Protein AF-A0A968T9G5-F1 (afdb_monomer_lite)

pLDDT: mean 83.67, std 17.5, range [43.28, 98.25]

Structure (mmCIF, N/CA/C/O backbone):
data_AF-A0A968T9G5-F1
#
_entry.id   AF-A0A968T9G5-F1
#
loop_
_atom_site.group_PDB
_atom_site.id
_atom_site.type_symbol
_atom_site.label_atom_id
_atom_site.label_alt_id
_atom_site.label_comp_id
_atom_site.label_asym_id
_atom_site.label_entity_id
_atom_site.label_seq_id
_atom_site.pdbx_PDB_ins_code
_atom_site.Cartn_x
_atom_site.Cartn_y
_atom_site.Cartn_z
_atom_site.occupancy
_atom_site.B_iso_or_equiv
_atom_site.auth_seq_id
_atom_site.auth_comp_id
_atom_site.auth_asym_id
_atom_site.auth_atom_id
_atom_site.pdbx_PDB_model_num
ATOM 1 N N . MET A 1 1 ? 31.216 -25.932 51.583 1.00 61.50 1 MET A N 1
ATOM 2 C CA . MET A 1 1 ? 31.352 -24.592 50.953 1.00 61.50 1 MET A CA 1
ATOM 3 C C . MET A 1 1 ? 31.896 -24.609 49.520 1.00 61.50 1 MET A C 1
ATOM 5 O O . MET A 1 1 ? 31.440 -23.797 48.732 1.00 61.50 1 MET A O 1
ATOM 9 N N . ARG A 1 2 ? 32.797 -25.528 49.129 1.00 58.19 2 ARG A N 1
ATOM 10 C CA . ARG A 1 2 ? 33.370 -25.576 47.761 1.00 58.19 2 ARG A CA 1
ATOM 11 C C . ARG A 1 2 ? 32.386 -25.960 46.633 1.00 58.19 2 ARG A C 1
ATOM 13 O O . ARG A 1 2 ? 32.522 -25.455 45.526 1.00 58.19 2 ARG A O 1
ATOM 20 N N . VAL A 1 3 ? 31.376 -26.788 46.921 1.00 61.47 3 VAL A N 1
ATOM 21 C CA . VAL A 1 3 ? 30.343 -27.215 45.944 1.00 61.47 3 VAL A CA 1
ATOM 22 C C . VAL A 1 3 ? 29.264 -26.140 45.723 1.00 61.47 3 VAL A C 1
ATOM 24 O O . VAL A 1 3 ? 28.768 -25.956 44.620 1.00 61.47 3 VAL A O 1
ATOM 27 N N . LEU A 1 4 ? 28.941 -25.360 46.760 1.00 62.81 4 LEU A N 1
ATOM 28 C CA . LEU A 1 4 ? 27.960 -24.270 46.660 1.00 62.81 4 LEU A CA 1
ATOM 29 C C . LEU A 1 4 ? 28.522 -23.074 45.869 1.00 62.81 4 LEU A C 1
ATOM 31 O O . LEU A 1 4 ? 27.811 -22.450 45.088 1.00 62.81 4 LEU A O 1
ATOM 35 N N . LEU A 1 5 ? 29.824 -22.805 46.026 1.00 65.44 5 LEU A N 1
ATOM 36 C CA . LEU A 1 5 ? 30.543 -21.765 45.286 1.00 65.44 5 LEU A CA 1
ATOM 37 C C . LEU A 1 5 ? 30.625 -22.081 43.782 1.00 65.44 5 LEU A C 1
ATOM 39 O O . LEU A 1 5 ? 30.511 -21.183 42.958 1.00 65.44 5 LEU A O 1
ATOM 43 N N . THR A 1 6 ? 30.779 -23.356 43.415 1.00 71.06 6 THR A N 1
ATOM 44 C CA . THR A 1 6 ? 30.863 -23.784 42.009 1.00 71.06 6 THR A CA 1
ATOM 45 C C . THR A 1 6 ? 29.510 -23.719 41.296 1.00 71.06 6 THR A C 1
ATOM 47 O O . THR A 1 6 ? 29.459 -23.260 40.159 1.00 71.06 6 THR A O 1
ATOM 50 N N . ILE A 1 7 ? 28.404 -24.058 41.966 1.00 72.19 7 ILE A N 1
ATOM 51 C CA . ILE A 1 7 ? 27.045 -23.908 41.405 1.00 72.19 7 ILE A CA 1
ATOM 52 C C . ILE A 1 7 ? 26.693 -22.427 41.183 1.00 72.19 7 ILE A C 1
ATOM 54 O O . ILE A 1 7 ? 26.119 -22.075 40.155 1.00 72.19 7 ILE A O 1
ATOM 58 N N . PHE A 1 8 ? 27.092 -21.545 42.104 1.00 70.88 8 PHE A N 1
ATOM 59 C CA . PHE A 1 8 ? 26.857 -20.102 41.990 1.00 70.88 8 PHE A CA 1
ATOM 60 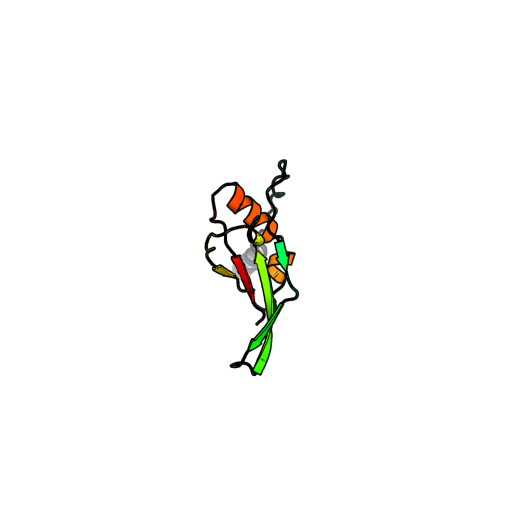C C . PHE A 1 8 ? 27.634 -19.463 40.822 1.00 70.88 8 PHE A C 1
ATOM 62 O O . PHE A 1 8 ? 27.105 -18.608 40.116 1.00 70.88 8 PHE A O 1
ATOM 69 N N . ILE A 1 9 ? 28.860 -19.930 40.556 1.00 70.75 9 ILE A N 1
ATOM 70 C CA . ILE A 1 9 ? 29.678 -19.482 39.415 1.00 70.75 9 ILE A CA 1
ATOM 71 C C . ILE A 1 9 ? 29.090 -19.961 38.073 1.00 70.75 9 ILE A C 1
ATOM 73 O O . ILE A 1 9 ? 29.102 -19.213 37.094 1.00 70.75 9 ILE A O 1
ATOM 77 N N . ILE A 1 10 ? 28.514 -21.167 38.013 1.00 71.19 10 ILE A N 1
ATOM 78 C CA . ILE A 1 10 ? 27.847 -21.683 36.802 1.00 71.19 10 ILE A CA 1
ATOM 79 C C . ILE A 1 10 ? 26.554 -20.898 36.505 1.00 71.19 10 ILE A C 1
ATOM 81 O O . ILE A 1 10 ? 26.306 -20.522 35.363 1.00 71.19 10 ILE A O 1
ATOM 85 N N . LEU A 1 11 ? 25.768 -20.555 37.530 1.00 67.38 11 LEU A N 1
ATOM 86 C CA . LEU A 1 11 ? 24.556 -19.735 37.379 1.00 67.38 11 LEU A CA 1
ATOM 87 C C . LEU A 1 11 ? 24.854 -18.302 36.908 1.0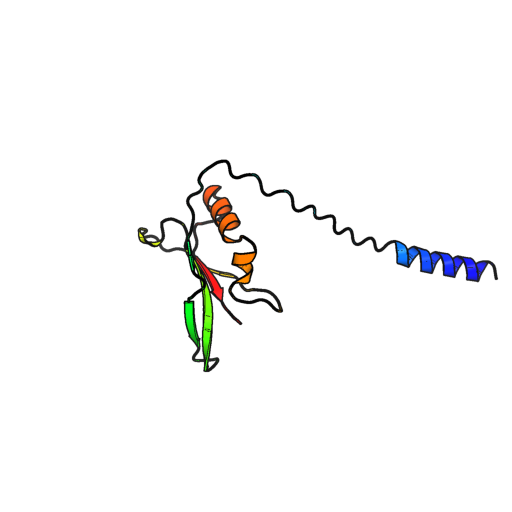0 67.38 11 LEU A C 1
ATOM 89 O O . LEU A 1 11 ? 24.125 -17.761 36.078 1.00 67.38 11 LEU A O 1
ATOM 93 N N . ILE A 1 12 ? 25.944 -17.703 37.396 1.00 67.75 12 ILE A N 1
ATOM 94 C CA . ILE A 1 12 ? 26.390 -16.367 36.981 1.00 67.75 12 ILE A CA 1
ATOM 95 C C . ILE A 1 12 ? 26.940 -16.379 35.551 1.00 67.75 12 ILE A C 1
ATOM 97 O O . ILE A 1 12 ? 26.646 -15.472 34.779 1.00 67.75 12 ILE A O 1
ATOM 101 N N . THR A 1 13 ? 27.685 -17.411 35.154 1.00 63.81 13 THR A N 1
ATOM 102 C CA . THR A 1 13 ? 28.208 -17.515 33.780 1.00 63.81 13 THR A CA 1
ATOM 103 C C . THR A 1 13 ? 27.105 -17.782 32.754 1.00 63.81 13 THR A C 1
ATOM 105 O O . THR A 1 13 ? 27.145 -17.192 31.677 1.00 63.81 13 THR A O 1
ATOM 108 N N . CYS A 1 14 ? 26.055 -18.540 33.093 1.00 57.25 14 CYS A N 1
ATOM 109 C CA . CYS A 1 14 ? 24.874 -18.689 32.230 1.00 57.25 14 CYS A CA 1
ATOM 110 C C . CYS A 1 14 ? 24.126 -17.365 31.969 1.00 57.25 14 CYS A C 1
ATOM 112 O O . CYS A 1 14 ? 23.527 -17.219 30.905 1.00 57.25 14 CYS A O 1
ATOM 114 N N . LEU A 1 15 ? 24.191 -16.385 32.879 1.00 59.53 15 LEU A N 1
ATOM 115 C CA . LEU A 1 15 ? 23.585 -15.059 32.684 1.00 59.53 15 LEU A CA 1
ATOM 116 C C . LEU A 1 15 ? 24.405 -14.144 31.754 1.00 59.53 15 LEU A C 1
ATOM 118 O O . LEU A 1 15 ? 23.833 -13.242 31.147 1.00 59.53 15 LEU A O 1
ATOM 122 N N . PHE A 1 16 ? 25.708 -14.395 31.574 1.00 56.84 16 PHE A N 1
ATOM 123 C CA . PHE A 1 16 ? 26.576 -13.607 30.683 1.00 56.84 16 PHE A CA 1
ATOM 124 C C . PHE A 1 16 ? 26.621 -14.107 29.228 1.00 56.84 16 PHE A C 1
ATOM 126 O O . PHE A 1 16 ? 27.124 -13.393 28.365 1.00 56.84 16 PHE A O 1
ATOM 133 N N . PHE A 1 17 ? 26.076 -15.291 28.921 1.00 54.38 17 PHE A N 1
ATOM 134 C CA . PHE A 1 17 ? 26.060 -15.838 27.553 1.00 54.38 17 PHE A CA 1
ATOM 135 C C . PHE A 1 17 ? 24.794 -15.537 26.747 1.00 54.38 17 PHE A C 1
ATOM 137 O O . PHE A 1 17 ? 24.689 -15.980 25.604 1.00 54.38 17 PHE A O 1
ATOM 144 N N . THR A 1 18 ? 23.870 -14.712 27.247 1.00 54.62 18 THR A N 1
ATOM 145 C CA . THR A 1 18 ? 22.860 -14.107 26.360 1.00 54.62 18 THR A CA 1
ATOM 146 C C . THR A 1 18 ? 23.448 -12.895 25.636 1.00 54.62 18 THR A C 1
ATOM 148 O O . THR A 1 18 ? 22.956 -11.774 25.729 1.00 54.62 18 THR A O 1
ATOM 151 N N . SER A 1 19 ? 24.507 -13.137 24.855 1.00 47.22 19 SER A N 1
ATOM 152 C CA . SER A 1 19 ? 24.804 -12.290 23.703 1.00 47.22 19 SER A CA 1
ATOM 153 C C . SER A 1 19 ? 23.693 -12.536 22.691 1.00 47.22 19 SER A C 1
ATOM 155 O O . SER A 1 19 ? 23.773 -13.421 21.840 1.00 47.22 19 SER A O 1
ATOM 157 N N . CYS A 1 20 ? 22.599 -11.790 22.824 1.00 51.22 20 CYS A N 1
ATOM 158 C CA . CYS A 1 20 ? 21.683 -11.598 21.715 1.00 51.22 20 CYS A CA 1
ATOM 159 C C . CYS A 1 20 ? 22.471 -10.778 20.687 1.00 51.22 20 CYS A C 1
ATOM 161 O O . CYS A 1 20 ? 22.503 -9.551 20.777 1.00 51.22 20 CYS A O 1
ATOM 163 N N . ASN A 1 21 ? 23.187 -11.456 19.781 1.00 47.78 21 ASN A N 1
ATOM 164 C CA . ASN A 1 21 ? 23.884 -10.812 18.672 1.00 47.78 21 ASN A CA 1
ATOM 165 C C . ASN A 1 21 ? 22.850 -10.058 17.835 1.00 47.78 21 ASN A C 1
ATOM 167 O O . ASN A 1 21 ? 22.214 -10.617 16.945 1.00 47.78 21 ASN A O 1
ATOM 171 N N . LYS A 1 22 ? 22.700 -8.765 18.116 1.00 50.38 22 LYS A N 1
ATOM 172 C CA . LYS A 1 22 ? 22.173 -7.790 17.167 1.00 50.38 22 LYS A CA 1
ATOM 173 C C . LYS A 1 22 ? 23.314 -7.382 16.245 1.00 50.38 22 LYS A C 1
ATOM 175 O O . LYS A 1 22 ? 23.745 -6.239 16.258 1.00 50.38 22 LYS A O 1
ATOM 180 N N . ASP A 1 23 ? 23.783 -8.341 15.461 1.00 49.72 23 ASP A N 1
ATOM 181 C CA . ASP A 1 23 ? 24.661 -8.089 14.323 1.00 49.72 23 ASP A CA 1
ATOM 182 C C . ASP A 1 23 ? 23.948 -8.510 13.038 1.00 49.72 23 ASP A C 1
ATOM 184 O O . ASP A 1 23 ? 24.527 -9.136 12.153 1.00 49.72 23 ASP A O 1
ATOM 188 N N . GLU A 1 24 ? 22.674 -8.141 12.899 1.00 45.81 24 GLU A N 1
ATOM 189 C CA . GLU A 1 24 ? 22.143 -7.931 11.559 1.00 45.81 24 GLU A CA 1
ATOM 190 C C . GLU A 1 24 ? 22.723 -6.602 11.087 1.00 45.81 24 GLU A C 1
ATOM 192 O O . GLU A 1 24 ? 22.150 -5.528 11.267 1.00 45.81 24 GLU A O 1
ATOM 197 N N . LYS A 1 25 ? 23.948 -6.661 10.554 1.00 43.28 25 LYS A N 1
ATOM 198 C CA . LYS A 1 25 ? 24.444 -5.581 9.713 1.00 43.28 25 LYS A CA 1
ATOM 199 C C . LYS A 1 25 ? 23.418 -5.452 8.605 1.00 43.28 25 LYS A C 1
ATOM 201 O O . LYS A 1 25 ? 23.343 -6.332 7.752 1.00 43.28 25 LYS A O 1
ATOM 206 N N . GLN A 1 26 ? 22.633 -4.381 8.647 1.00 46.91 26 GLN A N 1
ATOM 207 C CA . GLN A 1 26 ? 21.852 -3.936 7.512 1.00 46.91 26 GLN A CA 1
ATOM 208 C C . GLN A 1 26 ? 22.846 -3.832 6.362 1.00 46.91 26 GLN A C 1
ATOM 210 O O . GLN A 1 26 ? 23.687 -2.930 6.329 1.00 46.91 26 GLN A O 1
ATOM 215 N N . LEU A 1 27 ? 22.847 -4.851 5.503 1.00 49.84 27 LEU A N 1
ATOM 216 C CA . LEU A 1 27 ? 23.659 -4.844 4.305 1.00 49.84 27 LEU A CA 1
ATOM 217 C C . LEU A 1 27 ? 23.286 -3.541 3.604 1.00 49.84 27 LEU A C 1
ATOM 219 O O . LEU A 1 27 ? 22.087 -3.288 3.442 1.00 49.84 27 LEU A O 1
ATOM 223 N N . PRO A 1 28 ? 24.256 -2.671 3.275 1.00 54.03 28 PRO A N 1
ATOM 224 C CA . PRO A 1 28 ? 23.933 -1.471 2.533 1.00 54.03 28 PRO A CA 1
ATOM 225 C C . PRO A 1 28 ? 23.183 -1.937 1.293 1.00 54.03 28 PRO A C 1
ATOM 227 O O . PRO A 1 28 ? 23.694 -2.759 0.527 1.00 54.03 28 PRO A O 1
ATOM 230 N N . PHE A 1 29 ? 21.927 -1.502 1.166 1.00 55.06 29 PHE A N 1
ATOM 231 C CA . PHE A 1 29 ? 21.130 -1.838 0.001 1.00 55.06 29 PHE A CA 1
ATOM 232 C C . PHE A 1 29 ? 21.961 -1.464 -1.224 1.00 55.06 29 PHE A C 1
ATOM 234 O O . PHE A 1 29 ? 22.444 -0.327 -1.258 1.00 55.06 29 PHE A O 1
ATOM 241 N N . PRO A 1 30 ? 22.149 -2.376 -2.194 1.00 58.25 30 PRO A N 1
ATOM 242 C CA . PRO A 1 30 ? 23.005 -2.116 -3.340 1.00 58.25 30 PRO A CA 1
ATOM 243 C C . PRO A 1 30 ? 22.654 -0.757 -3.952 1.00 58.25 30 PRO A C 1
ATOM 245 O O . PRO A 1 30 ? 21.473 -0.447 -4.160 1.00 58.25 30 PRO A O 1
ATOM 248 N N . GLU A 1 31 ? 23.674 0.081 -4.156 1.00 54.59 31 GLU A N 1
ATOM 249 C CA . GLU A 1 31 ? 23.504 1.374 -4.811 1.00 54.59 31 GLU A CA 1
ATOM 250 C C . GLU A 1 31 ? 22.875 1.144 -6.184 1.00 54.59 31 GLU A C 1
ATOM 252 O O . GLU A 1 31 ? 23.341 0.339 -6.994 1.00 54.59 31 GLU A O 1
ATOM 257 N N . LEU A 1 32 ? 21.753 1.819 -6.412 1.00 55.88 32 LEU A N 1
ATOM 258 C CA . LEU A 1 32 ? 20.943 1.634 -7.598 1.00 55.88 32 LEU A CA 1
ATOM 259 C C . LEU A 1 32 ? 21.610 2.353 -8.781 1.00 55.88 32 LEU A C 1
ATOM 261 O O . LEU A 1 32 ? 21.474 3.564 -8.909 1.00 55.88 32 LEU A O 1
ATOM 265 N N . ASN A 1 33 ? 22.324 1.630 -9.651 1.00 53.28 33 ASN A N 1
ATOM 266 C CA . ASN A 1 33 ? 23.002 2.231 -10.814 1.00 53.28 33 ASN A CA 1
ATOM 267 C C . ASN A 1 33 ? 22.135 2.334 -12.090 1.00 53.28 33 ASN A C 1
ATOM 269 O O . ASN A 1 33 ? 22.662 2.597 -13.170 1.00 53.28 33 ASN A O 1
ATOM 273 N N . GLN A 1 34 ? 20.813 2.167 -11.982 1.00 58.72 34 GLN A N 1
ATOM 274 C CA . GLN A 1 34 ? 19.867 2.359 -13.088 1.00 58.72 34 GLN A CA 1
ATOM 275 C C . GLN A 1 34 ? 18.615 3.099 -12.614 1.00 58.72 34 GLN A C 1
ATOM 277 O O . GLN A 1 34 ? 18.115 2.845 -11.521 1.00 58.72 34 GLN A O 1
ATOM 282 N N . SER A 1 35 ? 18.082 3.991 -13.452 1.00 71.81 35 SER A N 1
ATOM 283 C CA . SER A 1 35 ? 16.788 4.639 -13.226 1.00 71.81 35 SER A CA 1
ATOM 284 C C . SER A 1 35 ? 15.668 3.597 -13.328 1.00 71.81 35 SER A C 1
ATOM 286 O O . SER A 1 35 ? 15.170 3.321 -14.422 1.00 71.81 35 SER A O 1
ATOM 288 N N . ILE A 1 36 ? 15.306 2.972 -12.207 1.00 74.06 36 ILE A N 1
ATOM 289 C CA . ILE A 1 36 ? 14.175 2.043 -12.154 1.00 74.06 36 ILE A CA 1
ATOM 290 C C . ILE A 1 36 ? 12.879 2.838 -12.375 1.00 74.06 36 ILE A C 1
ATOM 292 O O . ILE A 1 36 ? 12.709 3.882 -11.744 1.00 74.06 36 ILE A O 1
ATOM 296 N N . PRO A 1 37 ? 11.958 2.364 -13.235 1.00 79.62 37 PRO A N 1
ATOM 297 C CA . PRO A 1 37 ? 10.629 2.951 -13.351 1.00 79.62 37 PRO A CA 1
ATOM 298 C C . PRO A 1 37 ? 9.931 2.973 -11.986 1.00 79.62 37 PRO A C 1
ATOM 300 O O . PRO A 1 37 ? 9.721 1.926 -11.374 1.00 79.62 37 PRO A O 1
ATOM 303 N N . GLU A 1 38 ? 9.598 4.165 -11.499 1.00 85.88 38 GLU A N 1
ATOM 304 C CA . GLU A 1 38 ? 9.150 4.354 -10.121 1.00 85.88 38 GLU A CA 1
ATOM 305 C C . GLU A 1 38 ? 7.620 4.372 -10.026 1.00 85.88 38 GLU A C 1
ATOM 307 O O . GLU A 1 38 ? 6.941 5.129 -10.724 1.00 85.88 38 GLU A O 1
ATOM 312 N N . GLY A 1 39 ? 7.061 3.516 -9.169 1.00 87.69 39 GLY A N 1
ATOM 313 C CA . GLY A 1 39 ? 5.673 3.639 -8.732 1.00 87.69 39 GLY A CA 1
ATOM 314 C C . GLY A 1 39 ? 5.445 4.875 -7.856 1.00 87.69 39 GLY A C 1
ATOM 315 O O . GLY A 1 39 ? 6.378 5.442 -7.293 1.00 87.69 39 GLY A O 1
ATOM 316 N N . THR A 1 40 ? 4.191 5.294 -7.721 1.00 93.44 40 THR A N 1
ATOM 317 C CA . THR A 1 40 ? 3.796 6.444 -6.892 1.00 93.44 40 THR A CA 1
ATOM 318 C C . THR A 1 40 ? 3.154 5.969 -5.598 1.00 93.44 40 THR A C 1
ATOM 320 O O . THR A 1 40 ? 2.455 4.960 -5.581 1.00 93.44 40 THR A O 1
ATOM 323 N N . THR A 1 41 ? 3.375 6.704 -4.510 1.00 93.19 41 THR A N 1
ATOM 324 C CA . THR A 1 41 ? 2.741 6.434 -3.218 1.00 93.19 41 THR A CA 1
ATOM 325 C C . THR A 1 41 ? 1.907 7.632 -2.778 1.00 93.19 41 THR A C 1
ATOM 327 O O . THR A 1 41 ? 2.390 8.760 -2.826 1.00 93.19 41 THR A O 1
ATOM 330 N N . ASP A 1 42 ? 0.682 7.387 -2.320 1.00 94.69 42 ASP A N 1
ATOM 331 C CA . ASP A 1 42 ? -0.222 8.395 -1.757 1.00 94.69 42 ASP A CA 1
ATOM 332 C C . ASP A 1 42 ? -0.648 7.975 -0.345 1.00 94.69 42 ASP A C 1
ATOM 334 O O . ASP A 1 42 ? -1.112 6.856 -0.133 1.00 94.69 42 ASP A O 1
ATOM 338 N N . THR A 1 43 ? -0.462 8.867 0.628 1.00 91.62 43 THR A N 1
ATOM 339 C CA . THR A 1 43 ? -0.758 8.659 2.056 1.00 91.62 43 THR A CA 1
ATOM 340 C C . THR A 1 43 ? -1.965 9.454 2.545 1.00 91.62 43 THR A C 1
ATOM 342 O O . THR A 1 43 ? -2.300 9.395 3.725 1.00 91.62 43 THR A O 1
ATOM 345 N N . THR A 1 44 ? -2.607 10.237 1.682 1.00 91.38 44 THR A N 1
ATOM 346 C CA . THR A 1 44 ? -3.615 11.229 2.094 1.00 91.38 44 THR A CA 1
ATOM 347 C C . THR A 1 44 ? -5.043 10.691 2.082 1.00 91.38 44 THR A C 1
ATOM 349 O O . THR A 1 44 ? -5.985 11.393 2.453 1.00 91.38 44 THR A O 1
ATOM 352 N N . GLN A 1 45 ? -5.213 9.434 1.682 1.00 95.00 45 GLN A N 1
ATOM 353 C CA . GLN A 1 45 ? -6.518 8.873 1.393 1.00 95.00 45 GLN A CA 1
ATOM 354 C C . GLN A 1 45 ? -7.271 8.437 2.649 1.00 95.00 45 GLN A C 1
ATOM 356 O O . GLN A 1 45 ? -6.692 8.069 3.676 1.00 95.00 45 GLN A O 1
ATOM 361 N N . SER A 1 46 ? -8.601 8.482 2.564 1.00 97.00 46 SER A N 1
ATOM 362 C CA . SER A 1 46 ? -9.490 7.994 3.616 1.00 97.00 46 SER A CA 1
ATOM 363 C C . SER A 1 46 ? -10.824 7.503 3.060 1.00 97.00 46 SER A C 1
ATOM 365 O O . SER A 1 46 ? -11.283 7.949 2.009 1.00 97.00 46 SER A O 1
ATOM 367 N N . ILE A 1 47 ? -11.457 6.579 3.782 1.00 96.62 47 ILE A N 1
ATOM 368 C CA . ILE A 1 47 ? -12.794 6.058 3.485 1.00 96.62 47 ILE A CA 1
ATOM 369 C C . ILE A 1 47 ? -13.632 5.990 4.763 1.00 96.62 47 ILE A C 1
ATOM 371 O O . ILE A 1 47 ? -13.146 5.579 5.814 1.00 96.62 47 ILE A O 1
ATOM 375 N N . PHE A 1 48 ? -14.910 6.366 4.691 1.00 97.62 48 PHE A N 1
ATOM 376 C CA . PHE A 1 48 ? -15.818 6.208 5.827 1.00 97.62 48 PHE A CA 1
ATOM 377 C C . PHE A 1 48 ? -16.221 4.738 6.007 1.00 97.62 48 PHE A C 1
ATOM 379 O O . PHE A 1 48 ? -16.842 4.136 5.129 1.00 97.62 48 PHE A O 1
ATOM 386 N N . SER A 1 49 ? -15.895 4.155 7.162 1.00 96.69 49 SER A N 1
ATOM 387 C CA . SER A 1 49 ? -16.273 2.787 7.512 1.00 96.69 49 SER A CA 1
ATOM 388 C C . SER A 1 49 ? -17.654 2.753 8.154 1.00 96.69 49 SER A C 1
ATOM 390 O O . SER A 1 49 ? -17.858 3.200 9.282 1.00 96.69 49 SER A O 1
ATOM 392 N N . ASN A 1 50 ? -18.608 2.121 7.473 1.00 97.50 50 ASN A N 1
ATOM 393 C CA . ASN A 1 50 ? -19.945 1.899 8.024 1.00 97.50 50 ASN A CA 1
ATOM 394 C C . ASN A 1 50 ? -19.961 0.936 9.218 1.00 97.50 50 ASN A C 1
ATOM 396 O O . ASN A 1 50 ? -20.925 0.960 9.985 1.00 97.50 50 ASN A O 1
ATOM 400 N N . ILE A 1 51 ? -18.933 0.097 9.366 1.00 97.06 51 ILE A N 1
ATOM 401 C CA . ILE A 1 51 ? -18.809 -0.866 10.467 1.00 97.06 51 ILE A CA 1
ATOM 402 C C . ILE A 1 51 ? -18.274 -0.155 11.712 1.00 97.06 51 ILE A C 1
ATOM 404 O O . ILE A 1 51 ? -18.862 -0.274 12.781 1.00 97.06 51 ILE A O 1
ATOM 408 N N . LEU A 1 52 ? -17.202 0.628 11.556 1.00 96.19 52 LEU A N 1
ATOM 409 C CA . LEU A 1 52 ? -16.531 1.321 12.663 1.00 96.19 52 LEU A CA 1
ATOM 410 C C . LEU A 1 52 ? -17.123 2.704 12.966 1.00 96.19 52 LEU A C 1
ATOM 412 O O . LEU A 1 52 ? -16.795 3.298 13.985 1.00 96.19 52 LEU A O 1
ATOM 416 N N . LYS A 1 53 ? -18.001 3.215 12.093 1.00 97.62 53 LYS A N 1
ATOM 417 C CA . LYS A 1 53 ? -18.624 4.547 12.187 1.00 97.62 53 LYS A CA 1
ATOM 418 C C . LYS A 1 53 ? -17.609 5.695 12.235 1.00 97.62 53 LYS A C 1
ATOM 420 O O . LYS A 1 53 ? -17.869 6.726 12.847 1.00 97.62 53 LYS A O 1
ATOM 425 N N . GLN A 1 54 ? -16.479 5.529 11.553 1.00 96.75 54 GLN A N 1
ATOM 426 C CA . GLN A 1 54 ? -15.409 6.523 11.477 1.00 96.75 54 GLN A CA 1
ATOM 427 C C . GLN A 1 54 ? -14.702 6.477 10.118 1.00 96.75 54 GLN A C 1
ATOM 429 O O . GLN A 1 54 ? -14.773 5.468 9.410 1.00 96.75 54 GLN A O 1
ATOM 434 N N . SER A 1 55 ? -14.003 7.557 9.764 1.00 97.31 55 SER A N 1
ATOM 435 C CA . SER A 1 55 ? -13.093 7.574 8.616 1.00 97.31 55 SER A CA 1
ATOM 436 C C . SER A 1 55 ? -11.826 6.785 8.931 1.00 97.31 55 SER A C 1
ATOM 438 O O . SER A 1 55 ? -11.195 7.011 9.959 1.00 97.31 55 SER A O 1
ATOM 440 N N . ILE A 1 56 ? -11.465 5.869 8.039 1.00 97.12 56 ILE A N 1
ATOM 441 C CA . ILE A 1 56 ? -10.249 5.061 8.102 1.00 97.12 56 ILE A CA 1
ATOM 442 C C . ILE A 1 56 ? -9.294 5.586 7.042 1.00 97.12 56 ILE A C 1
ATOM 444 O O . ILE A 1 56 ? -9.641 5.640 5.859 1.00 97.12 56 ILE A O 1
ATOM 448 N N . HIS A 1 57 ? -8.108 6.001 7.474 1.00 97.94 57 HIS A N 1
ATOM 449 C CA . HIS A 1 57 ? -7.041 6.412 6.572 1.00 97.94 57 HIS A CA 1
ATOM 450 C C . HIS A 1 57 ? -6.391 5.196 5.923 1.00 97.94 57 HIS A C 1
ATOM 452 O O . HIS A 1 57 ? -6.447 4.084 6.442 1.00 97.94 57 HIS A O 1
ATOM 458 N N . TYR A 1 58 ? -5.779 5.386 4.766 1.00 98.06 58 TYR A N 1
ATOM 459 C CA . TYR A 1 58 ? -4.943 4.362 4.162 1.00 98.06 58 TYR A CA 1
ATOM 460 C C . TYR A 1 58 ? -3.899 5.011 3.268 1.00 98.06 58 TYR A C 1
ATOM 462 O O . TYR A 1 58 ? -4.087 6.117 2.762 1.00 98.06 58 TYR A O 1
ATOM 470 N N . SER A 1 59 ? -2.805 4.294 3.054 1.00 98.25 59 SER A N 1
ATOM 471 C CA . SER A 1 59 ? -1.855 4.620 2.003 1.00 98.25 59 SER A CA 1
ATOM 472 C C . SER A 1 59 ? -1.990 3.644 0.843 1.00 98.25 59 SER A C 1
ATOM 474 O O . SER A 1 59 ? -2.359 2.482 1.029 1.00 98.25 59 SER A O 1
ATOM 476 N N . VAL A 1 60 ? -1.661 4.099 -0.357 1.00 97.88 60 VAL A N 1
ATOM 477 C CA . VAL A 1 60 ? -1.661 3.290 -1.574 1.00 97.88 60 VAL A CA 1
ATOM 478 C C . VAL A 1 60 ? -0.346 3.462 -2.318 1.00 97.88 60 VAL A C 1
ATOM 480 O O . VAL A 1 60 ? 0.129 4.578 -2.497 1.00 97.88 60 VAL A O 1
ATOM 483 N N . PHE A 1 61 ? 0.231 2.350 -2.762 1.00 97.75 61 PHE A N 1
ATOM 484 C CA . PHE A 1 61 ? 1.278 2.321 -3.775 1.00 97.75 61 PHE A CA 1
ATOM 485 C C . PHE A 1 61 ? 0.664 1.892 -5.108 1.00 97.75 61 PHE A C 1
ATOM 487 O O . PHE A 1 61 ? 0.006 0.848 -5.193 1.00 97.75 61 PHE A O 1
ATOM 494 N N . LEU A 1 62 ? 0.902 2.693 -6.142 1.00 97.06 62 LEU A N 1
ATOM 495 C CA . LEU A 1 62 ? 0.528 2.428 -7.522 1.00 97.06 62 LEU A CA 1
ATOM 496 C C . LEU A 1 62 ? 1.792 2.106 -8.322 1.00 97.06 62 LEU A C 1
ATOM 498 O O . LEU A 1 62 ? 2.750 2.883 -8.282 1.00 97.06 62 LEU A O 1
ATOM 502 N N . PRO A 1 63 ? 1.822 0.988 -9.062 1.00 95.50 63 PRO A N 1
ATOM 503 C CA . PRO A 1 63 ? 2.997 0.634 -9.838 1.00 95.50 63 PRO A CA 1
ATOM 504 C C . PRO A 1 63 ? 3.210 1.612 -10.998 1.00 95.50 63 PRO A C 1
ATOM 506 O O . PRO A 1 63 ? 2.276 2.261 -11.472 1.00 95.50 63 PRO A O 1
ATOM 509 N N . TYR A 1 64 ? 4.442 1.681 -11.503 1.00 94.12 64 TYR A N 1
ATOM 510 C CA . TYR A 1 64 ? 4.761 2.508 -12.666 1.00 94.12 64 TYR A CA 1
ATOM 511 C C . TYR A 1 64 ? 3.821 2.222 -13.853 1.00 94.12 64 TYR A C 1
ATOM 513 O O . TYR A 1 64 ? 3.567 1.066 -14.204 1.00 94.12 64 TYR A O 1
ATOM 521 N N . GLY A 1 65 ? 3.318 3.289 -14.479 1.00 93.00 65 GLY A N 1
ATOM 522 C CA . GLY A 1 65 ? 2.411 3.209 -15.626 1.00 93.00 65 GLY A CA 1
ATOM 523 C C . GLY A 1 65 ? 0.952 2.889 -15.283 1.00 93.00 65 GLY A C 1
ATOM 524 O O . GLY A 1 65 ? 0.168 2.679 -16.205 1.00 93.00 65 GLY A O 1
ATOM 525 N N . TYR A 1 66 ? 0.571 2.865 -14.000 1.00 95.50 66 TYR A N 1
ATOM 526 C CA . TYR A 1 66 ? -0.803 2.581 -13.571 1.00 95.50 66 TYR A CA 1
ATOM 527 C C . TYR A 1 66 ? -1.852 3.447 -14.295 1.00 95.50 66 TYR A C 1
ATOM 529 O O . TYR A 1 66 ? -2.792 2.897 -14.861 1.00 95.50 66 TYR A O 1
ATOM 537 N N . ASP A 1 67 ? -1.650 4.767 -14.373 1.00 93.38 67 ASP A N 1
ATOM 538 C CA . ASP A 1 67 ? -2.639 5.712 -14.928 1.00 93.38 67 ASP A CA 1
ATOM 539 C C . ASP A 1 67 ? -2.897 5.560 -16.435 1.00 93.38 67 ASP A C 1
ATOM 541 O O . ASP A 1 67 ? -3.945 5.959 -16.942 1.00 93.38 67 ASP A O 1
ATOM 545 N N . THR A 1 68 ? -1.936 5.007 -17.177 1.00 93.88 68 THR A N 1
ATOM 546 C CA . THR A 1 68 ? -2.017 4.862 -18.641 1.00 93.88 68 THR A CA 1
ATOM 547 C C . THR A 1 68 ? -2.288 3.427 -19.078 1.00 93.88 68 THR A C 1
ATOM 549 O O . THR A 1 68 ? -2.602 3.171 -20.245 1.00 93.88 68 THR A O 1
ATOM 552 N N . SER A 1 69 ? -2.176 2.480 -18.150 1.00 92.50 69 SER A N 1
ATOM 553 C CA . SER A 1 69 ? -2.359 1.064 -18.408 1.00 92.50 69 SER A CA 1
ATOM 554 C C . SER A 1 69 ? -3.836 0.686 -18.520 1.00 92.50 69 SER A C 1
ATOM 556 O O . SER A 1 69 ? -4.716 1.278 -17.903 1.00 92.50 69 SER A O 1
ATOM 558 N N . LYS A 1 70 ? -4.111 -0.355 -19.311 1.00 92.75 70 LYS A N 1
ATOM 559 C CA . LYS A 1 70 ? -5.442 -0.982 -19.425 1.00 92.75 70 LYS A CA 1
ATOM 560 C C . LYS A 1 70 ? -5.503 -2.364 -18.774 1.00 92.75 70 LYS A C 1
ATOM 562 O O . LYS A 1 70 ? -6.501 -3.066 -18.925 1.00 92.75 70 LYS A O 1
ATOM 567 N N . ILE A 1 71 ? -4.425 -2.792 -18.117 1.00 93.25 71 ILE A N 1
ATOM 568 C CA . ILE A 1 71 ? -4.370 -4.102 -17.466 1.00 93.25 71 ILE A CA 1
ATOM 569 C C . ILE A 1 71 ? -4.991 -4.025 -16.072 1.00 93.25 71 ILE A C 1
ATOM 571 O O . ILE A 1 71 ? -4.984 -2.980 -15.427 1.00 93.25 71 ILE A O 1
ATOM 575 N N . LEU A 1 72 ? -5.483 -5.161 -15.587 1.00 95.00 72 LEU A N 1
ATOM 576 C CA . LEU A 1 72 ? -5.889 -5.303 -14.195 1.00 95.00 72 LEU A CA 1
ATOM 577 C C . LEU A 1 72 ? -4.669 -5.663 -13.346 1.00 95.00 72 LEU A C 1
ATOM 579 O O . LEU A 1 72 ? -3.955 -6.620 -13.654 1.00 95.00 72 LEU A O 1
ATOM 583 N N . TYR A 1 73 ? -4.454 -4.912 -12.270 1.00 97.00 73 TYR A N 1
ATOM 584 C CA . TYR A 1 73 ? -3.392 -5.173 -11.305 1.00 97.00 73 TYR A CA 1
ATOM 585 C C . TYR A 1 73 ? -3.935 -6.013 -10.141 1.00 97.00 73 TYR A C 1
ATOM 587 O O . TYR A 1 73 ? -5.014 -5.707 -9.627 1.00 97.00 73 TYR A O 1
ATOM 595 N N . PRO A 1 74 ? -3.218 -7.059 -9.689 1.00 97.62 74 PRO A N 1
ATOM 596 C CA . PRO A 1 74 ? -3.530 -7.686 -8.412 1.00 97.62 74 PRO A CA 1
ATOM 597 C C . PRO A 1 74 ? -3.346 -6.676 -7.269 1.00 97.62 74 PRO A C 1
ATOM 599 O O . PRO A 1 74 ? -2.542 -5.746 -7.377 1.00 97.62 74 PRO A O 1
ATOM 602 N N . VAL A 1 75 ? -4.087 -6.877 -6.177 1.00 98.06 75 VAL A N 1
ATOM 603 C CA . VAL A 1 75 ? -4.068 -5.998 -5.001 1.00 98.06 75 VAL A CA 1
ATOM 604 C C . VAL A 1 75 ? -3.521 -6.755 -3.798 1.00 98.06 75 VAL A C 1
ATOM 606 O O . VAL A 1 75 ? -4.021 -7.827 -3.456 1.00 98.06 75 VAL A O 1
ATOM 609 N N . LEU A 1 76 ? -2.516 -6.179 -3.145 1.00 97.81 76 LEU A N 1
ATOM 610 C CA . LEU A 1 76 ? -1.981 -6.642 -1.869 1.00 97.81 76 LEU A CA 1
ATOM 611 C C . LEU A 1 76 ? -2.447 -5.705 -0.751 1.00 97.81 76 LEU A C 1
ATOM 613 O O . LEU A 1 76 ? -2.185 -4.508 -0.799 1.00 97.81 76 LEU A O 1
ATOM 617 N N . TYR A 1 77 ? -3.086 -6.255 0.280 1.00 97.50 77 TYR A N 1
ATOM 618 C CA . TYR A 1 77 ? -3.355 -5.530 1.522 1.00 97.50 77 TYR A CA 1
ATOM 619 C C . TYR A 1 77 ? -2.224 -5.799 2.512 1.00 97.50 77 TYR A C 1
ATOM 621 O O . TYR A 1 77 ? -2.066 -6.926 2.984 1.00 97.50 77 TYR A O 1
ATOM 629 N N . LEU A 1 78 ? -1.425 -4.775 2.802 1.00 97.00 78 LEU A N 1
ATOM 630 C CA . LEU A 1 78 ? -0.233 -4.879 3.633 1.00 97.00 78 LEU A CA 1
ATOM 631 C C . LEU A 1 78 ? -0.477 -4.206 4.987 1.00 97.00 78 LEU A C 1
ATOM 633 O O . LEU A 1 78 ? -0.496 -2.982 5.102 1.00 97.00 78 LEU A O 1
ATOM 637 N N . LEU A 1 79 ? -0.687 -5.031 6.011 1.00 96.81 79 LEU A N 1
ATOM 638 C CA . LEU A 1 79 ? -1.007 -4.576 7.363 1.00 96.81 79 LEU A CA 1
ATOM 639 C C . LEU A 1 79 ? 0.257 -4.200 8.139 1.00 96.81 79 LEU A C 1
ATOM 641 O O . LEU A 1 79 ? 1.324 -4.787 7.953 1.00 96.81 79 LEU A O 1
ATOM 645 N N . HIS A 1 80 ? 0.134 -3.222 9.027 1.00 95.69 80 HIS A N 1
ATOM 646 C CA . HIS A 1 80 ? 1.193 -2.836 9.954 1.00 95.69 80 HIS A CA 1
ATOM 647 C C . HIS A 1 80 ? 1.156 -3.688 11.235 1.00 95.69 80 HIS A C 1
ATOM 649 O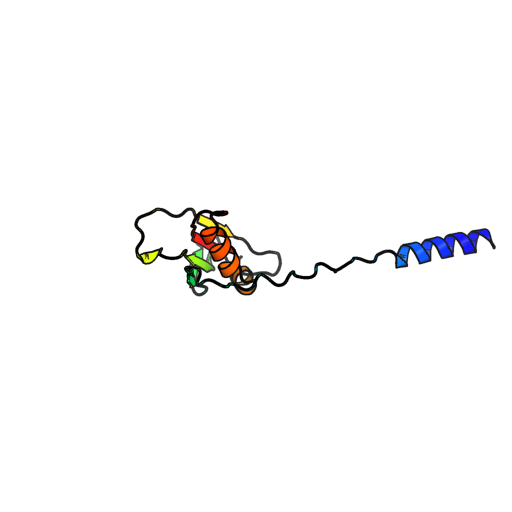 O . HIS A 1 80 ? 0.183 -4.383 11.538 1.00 95.69 80 HIS A O 1
ATOM 655 N N . GLY A 1 81 ? 2.232 -3.613 12.018 1.00 95.00 81 GLY A N 1
ATOM 656 C CA . GLY A 1 81 ? 2.338 -4.286 13.310 1.00 95.00 81 GLY A CA 1
ATOM 657 C C . GLY A 1 81 ? 1.602 -3.576 14.454 1.00 95.00 81 GLY A C 1
ATOM 658 O O . GLY A 1 81 ? 0.887 -2.580 14.287 1.00 95.00 81 GLY A O 1
ATOM 659 N N . MET A 1 82 ? 1.799 -4.086 15.670 1.00 95.31 82 MET A N 1
ATOM 660 C CA . MET A 1 82 ? 1.332 -3.425 16.889 1.00 95.31 82 MET A CA 1
ATOM 661 C C . MET A 1 82 ? 1.992 -2.046 17.045 1.00 95.31 82 MET A C 1
ATOM 663 O O . MET A 1 82 ? 3.188 -1.910 16.820 1.00 95.31 82 MET A O 1
ATOM 667 N N . GLY A 1 83 ? 1.212 -1.028 17.421 1.00 93.81 83 GLY A N 1
ATOM 668 C CA . GLY A 1 83 ? 1.696 0.355 17.552 1.00 93.81 83 GLY A CA 1
ATOM 669 C C . GLY A 1 83 ? 1.925 1.099 16.232 1.00 93.81 83 GLY A C 1
ATOM 670 O O . GLY A 1 83 ? 2.226 2.287 16.269 1.00 93.81 83 GLY A O 1
ATOM 671 N N . GLY A 1 84 ? 1.761 0.419 15.096 1.00 94.94 84 GLY A N 1
ATOM 672 C CA . GLY A 1 84 ? 1.909 1.020 13.780 1.00 94.94 84 GLY A CA 1
ATOM 673 C C . GLY A 1 84 ? 0.643 1.656 13.211 1.00 94.94 84 GLY A C 1
ATOM 674 O O . GLY A 1 84 ? -0.423 1.574 13.833 1.00 94.94 84 GLY A O 1
ATOM 675 N N . ASN A 1 85 ? 0.789 2.248 12.024 1.00 96.44 85 ASN A N 1
ATOM 676 C CA . ASN A 1 85 ? -0.270 2.866 11.227 1.00 96.44 85 ASN A CA 1
ATOM 677 C C . ASN A 1 85 ? -0.045 2.733 9.707 1.00 96.44 85 ASN A C 1
ATOM 679 O O . ASN A 1 85 ? 0.947 2.165 9.236 1.00 96.44 85 ASN A O 1
ATOM 683 N N . HIS A 1 86 ? -0.970 3.295 8.926 1.00 97.25 86 HIS A N 1
ATOM 684 C CA . HIS A 1 86 ? -1.006 3.204 7.462 1.00 97.25 86 HIS A CA 1
ATOM 685 C C . HIS A 1 86 ? 0.244 3.730 6.725 1.00 97.25 86 HIS A C 1
ATOM 687 O O . HIS A 1 86 ? 0.409 3.467 5.532 1.00 97.25 86 HIS A O 1
ATOM 693 N N . GLN A 1 87 ? 1.121 4.492 7.385 1.00 96.81 87 GLN A N 1
ATOM 694 C CA . GLN A 1 87 ? 2.309 5.099 6.767 1.00 96.81 87 GLN A CA 1
ATOM 695 C C . GLN A 1 87 ? 3.592 4.308 7.023 1.00 96.81 87 GLN A C 1
ATOM 697 O O . GLN A 1 87 ? 4.633 4.630 6.452 1.00 96.81 87 GLN A O 1
ATOM 702 N N . ASP A 1 88 ? 3.564 3.301 7.892 1.00 95.88 88 ASP A N 1
ATOM 703 C CA . ASP A 1 88 ? 4.801 2.719 8.406 1.00 95.88 88 ASP A CA 1
ATOM 704 C C . ASP A 1 88 ? 5.632 2.028 7.339 1.00 95.88 88 ASP A C 1
ATOM 706 O O . ASP A 1 88 ? 6.835 2.250 7.274 1.00 95.88 88 ASP A O 1
ATOM 710 N N . TRP A 1 89 ? 5.012 1.261 6.449 1.00 95.69 89 TRP A N 1
ATOM 711 C CA . TRP A 1 89 ? 5.737 0.603 5.361 1.00 95.69 89 TRP A CA 1
ATOM 712 C C . TRP A 1 89 ? 6.422 1.596 4.419 1.00 95.69 89 TRP A C 1
ATOM 714 O O . TRP A 1 89 ? 7.506 1.324 3.912 1.00 95.69 89 TRP A O 1
ATOM 724 N N . ILE A 1 90 ? 5.837 2.779 4.239 1.00 94.00 90 ILE A N 1
ATOM 725 C CA . ILE A 1 90 ? 6.400 3.838 3.395 1.00 94.00 90 ILE A CA 1
ATOM 726 C C . ILE A 1 90 ? 7.637 4.439 4.056 1.00 94.00 90 ILE A C 1
ATOM 728 O O . ILE A 1 90 ? 8.646 4.635 3.388 1.00 94.00 90 ILE A O 1
ATOM 732 N N . LYS A 1 91 ? 7.595 4.653 5.378 1.00 93.44 91 LYS A N 1
ATOM 733 C CA . LYS A 1 91 ? 8.754 5.117 6.162 1.00 93.44 91 LYS A CA 1
ATOM 734 C C . LYS A 1 91 ? 9.919 4.119 6.158 1.00 93.44 91 LYS A C 1
ATOM 736 O O . LYS A 1 91 ? 11.037 4.511 6.465 1.00 93.44 91 LYS A O 1
ATOM 741 N N . HIS A 1 92 ? 9.655 2.852 5.837 1.00 93.06 92 HIS A N 1
ATOM 742 C CA . HIS A 1 92 ? 10.655 1.785 5.739 1.00 93.06 92 HIS A CA 1
ATOM 743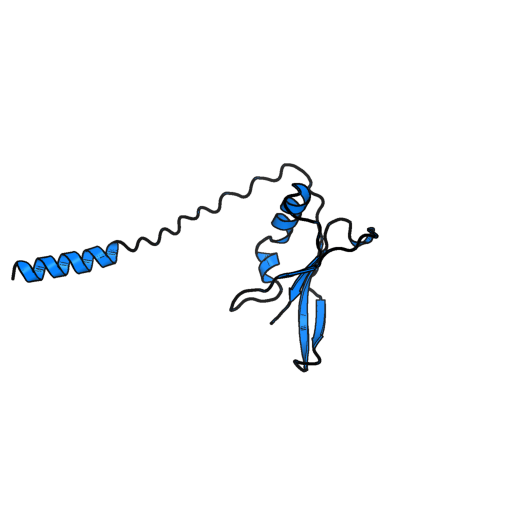 C C . HIS A 1 92 ? 10.999 1.437 4.277 1.00 93.06 92 HIS A C 1
ATOM 745 O O . HIS A 1 92 ? 11.346 0.296 3.981 1.00 93.06 92 HIS A O 1
ATOM 751 N N . ASP A 1 93 ? 10.879 2.398 3.354 1.00 92.25 93 ASP A N 1
ATOM 752 C CA . ASP A 1 93 ? 11.315 2.283 1.953 1.00 92.25 93 ASP A CA 1
ATOM 753 C C . ASP A 1 93 ? 10.710 1.097 1.174 1.00 92.25 93 ASP A C 1
ATOM 755 O O . ASP A 1 93 ? 11.305 0.562 0.229 1.00 92.25 93 ASP A O 1
ATOM 759 N N . MET A 1 94 ? 9.485 0.691 1.523 1.00 94.88 94 MET A N 1
ATOM 760 C CA . MET A 1 94 ? 8.783 -0.396 0.834 1.00 94.88 94 MET A CA 1
ATOM 761 C C . MET A 1 94 ? 8.661 -0.141 -0.678 1.00 94.88 94 MET A C 1
ATOM 763 O O . MET A 1 94 ? 8.873 -1.062 -1.467 1.00 94.88 94 MET A O 1
ATOM 767 N N . ALA A 1 95 ? 8.405 1.106 -1.097 1.00 93.44 95 ALA A N 1
ATOM 768 C CA . ALA A 1 95 ? 8.274 1.466 -2.511 1.00 93.44 95 ALA A CA 1
ATOM 769 C C . ALA A 1 95 ? 9.543 1.136 -3.315 1.00 93.44 95 ALA A C 1
ATOM 771 O O . ALA A 1 95 ? 9.454 0.581 -4.410 1.00 93.44 95 ALA A O 1
ATOM 772 N N . ARG A 1 96 ? 10.732 1.394 -2.751 1.00 92.62 96 ARG A N 1
ATOM 773 C CA . ARG A 1 96 ? 12.009 1.049 -3.389 1.00 92.62 96 ARG A CA 1
ATOM 774 C C . ARG A 1 96 ? 12.149 -0.460 -3.562 1.00 92.62 96 ARG A C 1
ATOM 776 O O . ARG A 1 96 ? 12.516 -0.909 -4.645 1.00 92.62 96 ARG A O 1
ATOM 783 N N . THR A 1 97 ? 11.817 -1.222 -2.522 1.00 93.50 97 THR A N 1
ATOM 784 C CA . THR A 1 97 ? 11.868 -2.691 -2.558 1.00 93.50 97 THR A CA 1
ATOM 785 C C . THR A 1 97 ? 10.917 -3.244 -3.619 1.00 93.50 97 THR A C 1
ATOM 787 O O . THR A 1 97 ? 11.331 -4.045 -4.451 1.00 93.50 97 THR A O 1
ATOM 790 N N . LEU A 1 98 ? 9.667 -2.769 -3.664 1.00 94.62 98 LEU A N 1
ATOM 791 C CA . LEU A 1 98 ? 8.705 -3.193 -4.685 1.00 94.62 98 LEU A CA 1
ATOM 792 C C . LEU A 1 98 ? 9.156 -2.826 -6.096 1.00 94.62 98 LEU A C 1
ATOM 794 O O . LEU A 1 98 ? 9.092 -3.670 -6.984 1.00 94.62 98 LEU A O 1
ATOM 798 N N . ASN A 1 99 ? 9.627 -1.598 -6.314 1.00 94.06 99 ASN A N 1
ATOM 799 C CA . ASN A 1 99 ? 10.111 -1.168 -7.624 1.00 94.06 99 ASN A CA 1
ATOM 800 C C . ASN A 1 99 ? 11.274 -2.055 -8.101 1.00 94.06 99 ASN A C 1
ATOM 802 O O . ASN A 1 99 ? 11.285 -2.486 -9.254 1.00 94.06 99 ASN A O 1
ATOM 806 N N . GLN A 1 100 ? 12.208 -2.399 -7.208 1.00 93.31 100 GLN A N 1
ATOM 807 C CA . GLN A 1 100 ? 13.296 -3.335 -7.501 1.00 93.31 100 GLN A CA 1
ATOM 808 C C . GLN A 1 100 ? 12.770 -4.732 -7.844 1.00 93.31 100 GLN A C 1
ATOM 810 O O . GLN A 1 100 ? 13.098 -5.247 -8.912 1.00 93.31 100 GLN A O 1
ATOM 815 N N . SER A 1 101 ? 11.898 -5.299 -7.006 1.00 93.88 101 SER A N 1
ATOM 816 C CA . SER A 1 101 ? 11.335 -6.637 -7.219 1.00 93.88 101 SER A CA 1
ATOM 817 C C . SER A 1 101 ? 10.431 -6.742 -8.457 1.00 93.88 101 SER A C 1
ATOM 819 O O . SER A 1 101 ? 10.259 -7.806 -9.047 1.00 93.88 101 SER A O 1
ATOM 821 N N . ILE A 1 102 ? 9.804 -5.643 -8.872 1.00 92.75 102 ILE A N 1
ATOM 822 C CA . ILE A 1 102 ? 9.034 -5.589 -10.121 1.00 92.75 102 ILE A CA 1
ATOM 823 C C . ILE A 1 102 ? 9.994 -5.505 -11.315 1.00 92.75 102 ILE A C 1
ATOM 825 O O . ILE A 1 102 ? 9.792 -6.191 -12.319 1.00 92.75 102 ILE A O 1
ATOM 829 N N . SER A 1 103 ? 11.053 -4.698 -11.207 1.00 91.75 103 SER A N 1
ATOM 830 C CA . SER A 1 103 ? 12.053 -4.518 -12.264 1.00 91.75 103 SER A CA 1
ATOM 831 C C . SER A 1 103 ? 12.870 -5.786 -12.529 1.00 91.75 103 SER A C 1
ATOM 833 O O . SER A 1 103 ? 13.145 -6.108 -13.685 1.00 91.75 103 SER A O 1
ATOM 835 N N . ASP A 1 104 ? 13.246 -6.522 -11.481 1.00 92.75 104 ASP A N 1
ATOM 836 C CA . ASP A 1 104 ? 13.987 -7.786 -11.586 1.00 92.75 104 ASP A CA 1
ATOM 837 C C . ASP A 1 104 ? 13.087 -9.000 -11.904 1.00 92.75 104 ASP A C 1
ATOM 839 O O . ASP A 1 104 ? 13.585 -10.105 -12.127 1.00 92.75 104 ASP A O 1
ATOM 843 N N . LYS A 1 105 ? 11.765 -8.782 -11.996 1.00 91.50 105 LYS A N 1
ATOM 844 C CA . LYS A 1 105 ? 10.724 -9.788 -12.266 1.00 91.50 105 LYS A CA 1
ATOM 845 C C . LYS A 1 105 ? 10.571 -10.857 -11.177 1.00 91.50 105 LYS A C 1
ATOM 847 O O . LYS A 1 105 ? 9.933 -11.881 -11.430 1.00 91.50 105 LYS A O 1
ATOM 852 N N . SER A 1 106 ? 11.095 -10.631 -9.974 1.00 94.94 106 SER A N 1
ATOM 853 C CA . SER A 1 106 ? 10.833 -11.484 -8.806 1.00 94.94 106 SER A CA 1
ATOM 854 C C . SER A 1 106 ? 9.406 -11.316 -8.269 1.00 94.94 106 SER A C 1
ATOM 856 O O . SER A 1 106 ? 8.873 -12.226 -7.633 1.00 94.94 106 SER A O 1
ATOM 858 N N . CYS A 1 107 ? 8.754 -10.189 -8.573 1.00 92.25 107 CYS A N 1
ATOM 859 C CA . CYS A 1 107 ? 7.384 -9.877 -8.190 1.00 92.25 107 CYS A CA 1
ATOM 860 C C . CYS A 1 107 ? 6.566 -9.344 -9.381 1.00 92.25 107 CYS A C 1
ATOM 862 O O . CYS A 1 107 ? 7.085 -8.685 -10.282 1.00 92.25 107 CYS A O 1
ATOM 864 N N . LYS A 1 108 ? 5.254 -9.618 -9.397 1.00 93.81 108 LYS A N 1
ATOM 865 C C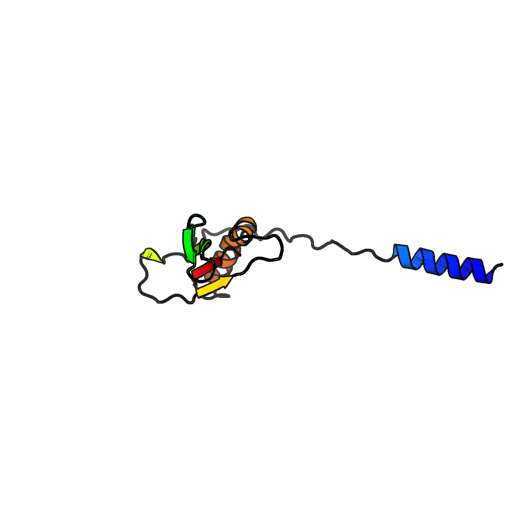A . LYS A 1 108 ? 4.343 -9.029 -10.393 1.00 93.81 108 LYS A CA 1
ATOM 866 C C . LYS A 1 108 ? 4.072 -7.564 -10.055 1.00 93.81 108 LYS A C 1
ATOM 868 O O . LYS A 1 108 ? 3.947 -7.205 -8.892 1.00 93.81 108 LYS A O 1
ATOM 873 N N . SER A 1 109 ? 3.883 -6.737 -11.078 1.00 95.25 109 SER A N 1
ATOM 874 C CA . SER A 1 109 ? 3.365 -5.379 -10.892 1.00 95.25 109 SER A CA 1
ATOM 875 C C . SER A 1 109 ? 1.988 -5.423 -10.214 1.00 95.25 109 SER A C 1
ATOM 877 O O . SER A 1 109 ? 1.115 -6.174 -10.657 1.00 95.25 109 SER A O 1
ATOM 879 N N . MET A 1 110 ? 1.805 -4.674 -9.123 1.00 97.12 110 MET A N 1
ATOM 880 C CA . MET A 1 110 ? 0.627 -4.758 -8.253 1.00 97.12 110 MET A CA 1
ATOM 881 C C . MET A 1 110 ? 0.333 -3.433 -7.552 1.00 97.12 110 MET A C 1
ATOM 883 O O . MET A 1 110 ? 1.239 -2.626 -7.351 1.00 97.12 110 MET A O 1
ATOM 887 N N . VAL A 1 111 ? -0.923 -3.247 -7.147 1.00 97.75 111 VAL A N 1
ATOM 888 C CA . VAL A 1 111 ? -1.336 -2.170 -6.237 1.00 97.75 111 VAL A CA 1
ATOM 889 C C . VAL A 1 111 ? -1.178 -2.664 -4.803 1.00 97.75 111 VAL A C 1
ATOM 891 O O . VAL A 1 111 ? -1.582 -3.787 -4.492 1.00 97.75 111 VAL A O 1
ATOM 894 N N . VAL A 1 112 ? -0.630 -1.833 -3.919 1.00 98.12 112 VAL A N 1
ATOM 895 C CA . VAL A 1 112 ? -0.510 -2.168 -2.491 1.00 98.12 112 VAL A CA 1
ATOM 896 C C . VAL A 1 112 ? -1.300 -1.172 -1.660 1.00 98.12 112 VAL A C 1
ATOM 898 O O . VAL A 1 112 ? -1.056 0.027 -1.738 1.00 98.12 112 VAL A O 1
ATOM 901 N N . ILE A 1 113 ? -2.239 -1.674 -0.861 1.00 98.25 113 ILE A N 1
ATOM 902 C CA . ILE A 1 113 ? -3.069 -0.891 0.056 1.00 98.25 113 ILE A CA 1
ATOM 903 C C . ILE A 1 113 ? -2.601 -1.149 1.484 1.00 98.25 113 ILE A C 1
ATOM 905 O O . ILE A 1 113 ? -2.5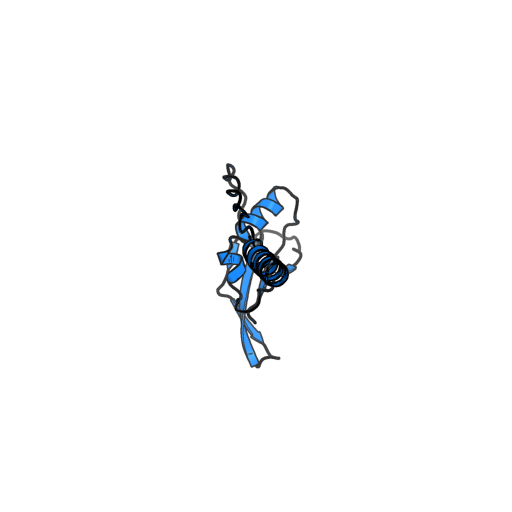25 -2.294 1.927 1.00 98.25 113 ILE A O 1
ATOM 909 N N . MET A 1 114 ? -2.319 -0.078 2.213 1.00 97.94 114 MET A N 1
ATOM 910 C CA . MET A 1 114 ? -1.866 -0.098 3.601 1.00 97.94 114 MET A CA 1
ATOM 911 C C . MET A 1 114 ? -2.912 0.631 4.447 1.00 97.94 114 MET A C 1
ATOM 913 O O . MET A 1 114 ? -2.886 1.858 4.488 1.00 97.94 114 MET A O 1
ATOM 917 N N . PRO A 1 115 ? -3.885 -0.070 5.047 1.00 97.06 115 PRO A N 1
ATOM 918 C CA . PRO A 1 115 ? -4.941 0.568 5.826 1.00 97.06 115 PRO A CA 1
ATOM 919 C C . PRO A 1 115 ? -4.463 1.009 7.215 1.00 97.06 115 PRO A C 1
ATOM 921 O O . PRO A 1 115 ? -3.520 0.447 7.772 1.00 97.06 115 PRO A O 1
ATOM 924 N N . GLU A 1 116 ? -5.148 2.008 7.765 1.00 94.38 116 GLU A N 1
ATOM 925 C CA . GLU A 1 116 ? -5.147 2.336 9.192 1.00 94.38 116 GLU A CA 1
ATOM 926 C C . GLU A 1 116 ? -5.960 1.293 9.977 1.00 94.38 116 GLU A C 1
ATOM 928 O O . GLU A 1 116 ? -6.813 0.607 9.401 1.00 94.38 116 GLU A O 1
ATOM 933 N N . ARG A 1 117 ? -5.676 1.166 11.280 1.00 81.69 117 ARG A N 1
ATOM 934 C CA . ARG A 1 117 ? -6.370 0.234 12.183 1.00 81.69 117 ARG A CA 1
ATOM 935 C C . ARG A 1 117 ? -7.870 0.531 12.333 1.00 81.69 117 ARG A C 1
ATOM 937 O O . ARG A 1 117 ? -8.257 1.719 12.412 1.00 81.69 117 ARG A O 1
#

Secondary structure (DSSP, 8-state):
-HHHHHHHHHHHHHHH----------PPPPP--S-PPPPEEEEEEEEEETTTTEEEEEEEEE-TTGGG--SPPPEEE----TT--TTHHHHTTHHHHHHHHHHTTSS---EEEEE--

Radius of gyration: 23.48 Å; chains: 1; bounding box: 53×38×70 Å

Sequence (117 aa):
MRVLLTIFIILITCLFFTSCNKDEKQLPFPELNQSIPEGTTDTTQSIFSNILKQSIHYSVFLPYGYDTSKILYPVLYLLHGMGGNHQDWIKHDMARTLNQSISDKSCKSMVVIMPER

Foldseek 3Di:
DVVVVVVVVVVVVVVVPPPPPPPPPPPPDPDDPDDQQFWDKDFADWDQDPVVRGIKTKMKTAGHCNVPDPDDFAEAEDEDDPPDFRCVCVVVVVRVVVSVCCRVVVDPRHMYMYIGD